Protein AF-A0A1Y3BJX5-F1 (afdb_monomer_lite)

Foldseek 3Di:
DVQLLVVLCVVPVQWDWDQDPVRDIDIDDDDDVGVVVSVCCSCPPGPVDDDDDDDDDDDDDDDDDDDDPDDDDDADPPRDDD

Secondary structure (DSSP, 8-state):
-HHHHHHHHHH-TT-EEEE-TTS-EEEE-SSHHHHHHHHHHIIIII--S----PPP-PPP----SS--SS------SSS---

Structure (mmCIF, N/CA/C/O backbone):
data_AF-A0A1Y3BJX5-F1
#
_entry.id   AF-A0A1Y3BJX5-F1
#
loop_
_atom_site.group_PDB
_atom_site.id
_atom_site.type_symbol
_atom_site.label_atom_id
_atom_site.label_alt_id
_atom_site.label_comp_id
_atom_site.label_asym_id
_atom_site.label_entity_id
_atom_site.label_seq_id
_atom_site.pdbx_PDB_ins_code
_atom_site.Cartn_x
_atom_site.Cartn_y
_atom_site.Cartn_z
_atom_site.occupancy
_atom_site.B_iso_or_equiv
_atom_site.auth_seq_id
_atom_site.auth_comp_id
_atom_site.auth_asym_id
_atom_site.auth_atom_id
_atom_site.pdbx_PDB_model_num
ATOM 1 N N . MET A 1 1 ? 12.611 -1.435 -9.993 1.00 80.31 1 MET A N 1
ATOM 2 C CA . MET A 1 1 ? 11.365 -1.375 -9.190 1.00 80.31 1 MET A CA 1
ATOM 3 C C . MET A 1 1 ? 11.303 -0.165 -8.252 1.00 80.31 1 MET A C 1
ATOM 5 O O . MET A 1 1 ? 10.476 0.701 -8.490 1.00 80.31 1 MET A O 1
ATOM 9 N N . LEU A 1 2 ? 12.175 -0.049 -7.237 1.00 88.12 2 LEU A N 1
ATOM 10 C CA . LEU A 1 2 ? 12.155 1.050 -6.245 1.00 88.12 2 LEU A CA 1
ATOM 11 C C . LEU A 1 2 ? 12.213 2.457 -6.860 1.00 88.12 2 LEU A C 1
ATOM 13 O O . LEU A 1 2 ? 11.480 3.352 -6.447 1.00 88.12 2 LEU A O 1
ATOM 17 N N . GLU A 1 3 ? 13.063 2.656 -7.868 1.00 89.81 3 GLU A N 1
ATOM 18 C CA . GLU A 1 3 ? 13.120 3.927 -8.593 1.00 89.81 3 GLU A CA 1
ATOM 19 C C . GLU A 1 3 ? 11.814 4.214 -9.350 1.00 89.81 3 GLU A C 1
ATOM 21 O O . GLU A 1 3 ? 11.338 5.347 -9.349 1.00 89.81 3 GLU A O 1
ATOM 26 N N . GLY A 1 4 ? 11.195 3.178 -9.923 1.00 91.69 4 GLY A N 1
ATOM 27 C CA . GLY A 1 4 ? 9.897 3.273 -10.588 1.00 91.69 4 GLY A CA 1
ATOM 28 C C . GLY A 1 4 ? 8.785 3.682 -9.626 1.00 91.69 4 GLY A C 1
ATOM 29 O O . GLY A 1 4 ? 8.050 4.615 -9.920 1.00 91.69 4 GLY A O 1
ATOM 30 N N . LEU A 1 5 ? 8.737 3.087 -8.428 1.00 92.62 5 LEU A N 1
ATOM 31 C CA . LEU A 1 5 ? 7.780 3.475 -7.385 1.00 92.62 5 LEU A CA 1
ATOM 32 C C . LEU A 1 5 ? 7.944 4.944 -6.979 1.00 92.62 5 LEU A C 1
ATOM 34 O O . LEU A 1 5 ? 6.955 5.660 -6.852 1.00 92.62 5 LEU A O 1
ATOM 38 N N . ARG A 1 6 ? 9.186 5.430 -6.846 1.00 92.06 6 ARG A N 1
ATOM 39 C CA . ARG A 1 6 ? 9.457 6.852 -6.568 1.00 92.06 6 ARG A CA 1
ATOM 40 C C . ARG A 1 6 ? 9.010 7.771 -7.707 1.00 92.06 6 ARG A C 1
ATOM 42 O O . ARG A 1 6 ? 8.586 8.889 -7.429 1.00 92.06 6 ARG A O 1
ATOM 49 N N . LYS A 1 7 ? 9.115 7.336 -8.968 1.00 92.94 7 LYS A N 1
ATOM 50 C CA . LYS A 1 7 ? 8.616 8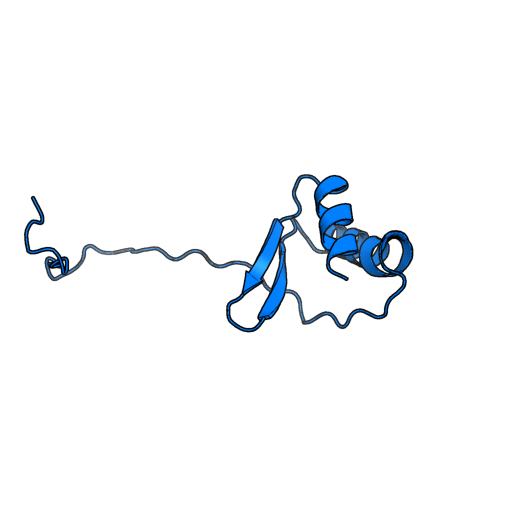.086 -10.135 1.00 92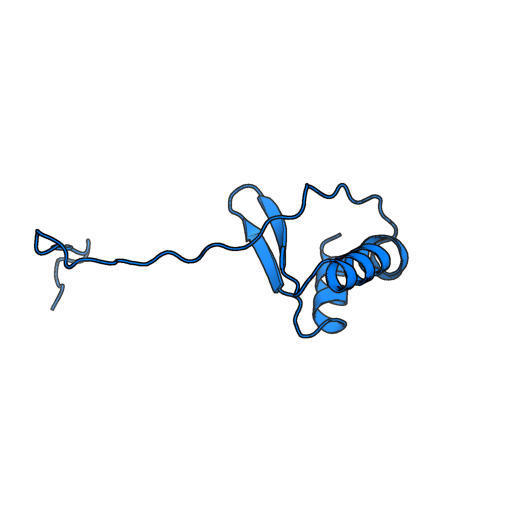.94 7 LYS A CA 1
ATOM 51 C C . LYS A 1 7 ? 7.086 8.103 -10.165 1.00 92.94 7 LYS A C 1
ATOM 53 O O . LYS A 1 7 ? 6.519 9.183 -10.265 1.00 92.94 7 LYS A O 1
ATOM 58 N N . CYS A 1 8 ? 6.425 6.964 -9.949 1.00 92.75 8 CYS A N 1
ATOM 59 C CA . CYS A 1 8 ? 4.966 6.895 -9.824 1.00 92.75 8 CYS A CA 1
ATOM 60 C C . CYS A 1 8 ? 4.447 7.819 -8.717 1.00 92.75 8 CYS A C 1
ATOM 62 O O . CYS A 1 8 ? 3.511 8.570 -8.950 1.00 92.75 8 CYS A O 1
ATOM 64 N N . ASN A 1 9 ? 5.097 7.838 -7.553 1.00 93.31 9 ASN A N 1
ATOM 65 C CA . ASN A 1 9 ? 4.695 8.686 -6.427 1.00 93.31 9 ASN A CA 1
ATOM 66 C C . ASN A 1 9 ? 4.832 10.199 -6.739 1.00 93.31 9 ASN A C 1
ATOM 68 O O . ASN A 1 9 ? 4.129 11.028 -6.176 1.00 93.31 9 ASN A O 1
ATOM 72 N N . LYS A 1 10 ? 5.697 10.578 -7.694 1.00 93.12 10 LYS A N 1
ATOM 73 C CA . LYS A 1 10 ? 5.776 11.957 -8.214 1.00 93.12 10 LYS A CA 1
ATOM 74 C C . LYS A 1 10 ? 4.706 12.265 -9.264 1.00 93.12 10 LYS A C 1
ATOM 76 O O . LYS A 1 10 ? 4.249 13.400 -9.330 1.00 93.12 10 LYS A O 1
ATOM 81 N N . SER A 1 11 ? 4.339 11.287 -10.091 1.00 93.94 11 SER A N 1
ATOM 82 C CA . SER A 1 11 ? 3.350 11.456 -11.166 1.00 93.94 11 SER A CA 1
ATOM 83 C C . SER A 1 11 ? 1.904 11.381 -10.668 1.00 93.94 11 SER A C 1
ATOM 85 O O . SER A 1 11 ? 1.017 11.994 -11.255 1.00 93.94 11 SER A O 1
ATOM 87 N N . TYR A 1 12 ? 1.666 10.646 -9.582 1.00 95.50 12 TYR A N 1
ATOM 88 C CA . TYR A 1 12 ? 0.347 10.316 -9.059 1.00 95.50 12 TYR A CA 1
ATOM 89 C C . TYR A 1 12 ? 0.190 10.862 -7.627 1.00 95.50 12 TYR A C 1
ATOM 91 O O . TYR A 1 12 ? 0.602 10.201 -6.678 1.00 95.50 12 TYR A O 1
ATOM 99 N N . PRO A 1 13 ? -0.429 12.047 -7.432 1.00 93.31 13 PRO A N 1
ATOM 100 C CA . PRO A 1 13 ? -0.439 12.739 -6.134 1.00 93.31 13 PRO A CA 1
ATOM 101 C C . PRO A 1 13 ? 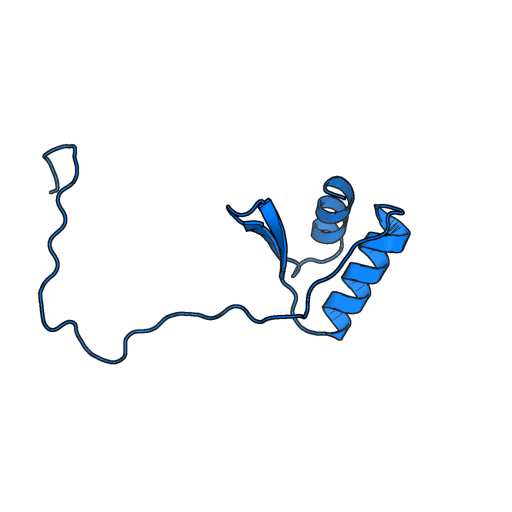-1.157 12.005 -4.996 1.00 93.31 13 PRO A C 1
ATOM 103 O O . PRO A 1 13 ? -0.871 12.247 -3.828 1.00 93.31 13 PRO A O 1
ATOM 106 N N . LEU A 1 14 ? -2.118 11.143 -5.332 1.00 94.25 14 LEU A N 1
ATOM 107 C CA . LEU A 1 14 ? -2.891 10.356 -4.367 1.00 94.25 14 LEU A CA 1
ATOM 108 C C . LEU A 1 14 ? -2.297 8.959 -4.143 1.00 94.25 14 LEU A C 1
ATOM 110 O O . LEU A 1 14 ? -2.883 8.157 -3.418 1.00 94.25 14 LEU A O 1
ATOM 114 N N . LEU A 1 15 ? -1.156 8.653 -4.768 1.00 95.44 15 LEU A N 1
ATOM 115 C CA . LEU A 1 15 ? -0.524 7.351 -4.655 1.00 95.44 15 LEU A CA 1
ATOM 116 C C . LEU A 1 15 ? 0.241 7.241 -3.338 1.00 95.44 15 LEU A C 1
ATOM 118 O O . LEU A 1 15 ? 1.225 7.939 -3.109 1.00 95.44 15 LEU A O 1
ATOM 122 N N . GLY A 1 16 ? -0.169 6.313 -2.481 1.00 93.50 16 GLY A N 1
ATOM 123 C CA . GLY A 1 16 ? 0.618 5.928 -1.314 1.00 93.50 16 GLY A CA 1
ATOM 124 C C . GLY A 1 16 ? 1.506 4.736 -1.648 1.00 93.50 16 GLY A C 1
ATOM 125 O O . GLY A 1 16 ? 1.028 3.758 -2.209 1.00 93.50 16 GLY A O 1
ATOM 126 N N . THR A 1 17 ? 2.783 4.763 -1.273 1.00 93.75 17 THR A N 1
ATOM 127 C CA . THR A 1 17 ? 3.649 3.573 -1.344 1.00 93.75 17 THR A C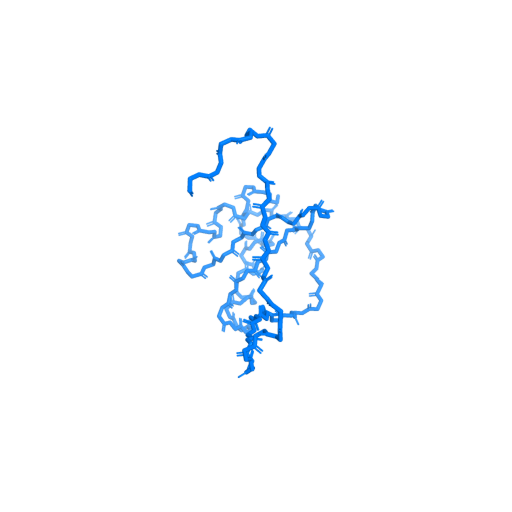A 1
ATOM 128 C C . THR A 1 17 ? 4.210 3.268 0.034 1.00 93.75 17 THR A C 1
ATOM 130 O O . THR A 1 17 ? 4.802 4.159 0.649 1.00 93.75 17 THR A O 1
ATOM 133 N N . ARG A 1 18 ? 4.049 2.034 0.511 1.00 92.00 18 ARG A N 1
ATOM 134 C CA . ARG A 1 18 ? 4.556 1.573 1.813 1.00 92.00 18 ARG A CA 1
ATOM 135 C C . ARG A 1 18 ? 5.336 0.274 1.652 1.00 92.00 18 ARG A C 1
ATOM 137 O O . ARG A 1 18 ? 5.138 -0.452 0.682 1.00 92.00 18 ARG A O 1
ATOM 144 N N . VAL A 1 19 ? 6.258 0.033 2.575 1.00 94.00 19 VAL A N 1
ATOM 145 C CA . VAL A 1 19 ? 6.984 -1.234 2.680 1.00 94.00 19 VAL A CA 1
ATOM 146 C C . VAL A 1 19 ? 6.573 -1.854 4.001 1.00 94.00 19 VAL A C 1
ATOM 148 O O . VAL A 1 19 ? 6.770 -1.226 5.040 1.00 94.00 19 VAL A O 1
ATOM 151 N N . GLU A 1 20 ? 5.970 -3.032 3.939 1.00 92.00 20 GLU A N 1
ATOM 152 C CA . GLU A 1 20 ? 5.590 -3.790 5.129 1.00 92.00 20 GLU A CA 1
ATOM 153 C C . GLU A 1 20 ? 6.804 -4.491 5.743 1.00 92.00 20 GLU A C 1
ATOM 155 O O . GLU A 1 20 ? 7.818 -4.714 5.076 1.00 92.00 20 GLU A O 1
ATOM 160 N N . GLU A 1 21 ? 6.695 -4.889 7.012 1.00 91.12 21 GLU A N 1
ATOM 161 C CA . GLU A 1 21 ? 7.751 -5.637 7.713 1.00 91.12 21 GLU A CA 1
ATOM 162 C C . GLU A 1 21 ? 8.065 -6.987 7.041 1.00 91.12 21 GLU A C 1
ATOM 164 O O . GLU A 1 21 ? 9.180 -7.494 7.157 1.00 91.12 21 GLU A O 1
ATOM 169 N N . SER A 1 22 ? 7.116 -7.535 6.271 1.00 90.94 22 SER A N 1
ATOM 170 C CA . SER A 1 22 ? 7.299 -8.721 5.421 1.00 90.94 22 SER A CA 1
ATOM 171 C C . SER A 1 22 ? 8.230 -8.485 4.222 1.00 90.94 22 SER A C 1
ATOM 173 O O . SER A 1 22 ? 8.668 -9.444 3.585 1.00 90.94 22 SER A O 1
ATOM 175 N N . GLY A 1 23 ? 8.536 -7.224 3.898 1.00 90.12 23 GLY A N 1
ATOM 176 C CA . GLY A 1 23 ? 9.278 -6.818 2.703 1.00 90.12 23 GLY A CA 1
ATOM 177 C C . GLY A 1 23 ? 8.398 -6.584 1.471 1.00 90.12 23 GLY A C 1
ATOM 178 O O . GLY A 1 23 ? 8.921 -6.318 0.387 1.00 90.12 23 GLY A O 1
ATOM 179 N N . GLU A 1 24 ? 7.073 -6.668 1.610 1.00 91.38 24 GLU A N 1
ATOM 180 C CA . GLU A 1 24 ? 6.135 -6.407 0.520 1.00 91.38 24 GLU A CA 1
ATOM 181 C C . GLU A 1 24 ? 5.981 -4.908 0.245 1.00 91.38 24 GLU A C 1
ATOM 183 O O . GLU A 1 24 ? 5.894 -4.079 1.152 1.00 91.38 24 GLU A O 1
ATOM 188 N N . HIS A 1 25 ? 5.927 -4.555 -1.040 1.00 92.50 25 HIS A N 1
ATOM 189 C CA . HIS A 1 25 ? 5.697 -3.186 -1.485 1.00 92.50 25 HIS A CA 1
ATOM 190 C C . HIS A 1 25 ? 4.213 -2.970 -1.766 1.00 92.50 25 HIS A C 1
ATOM 192 O O . HIS A 1 25 ? 3.697 -3.425 -2.787 1.00 92.50 25 HIS A O 1
ATOM 198 N N . ILE A 1 26 ? 3.546 -2.231 -0.885 1.00 93.88 26 ILE A N 1
ATOM 199 C CA . ILE A 1 26 ? 2.127 -1.909 -1.016 1.00 93.88 26 ILE A CA 1
ATOM 200 C C . ILE A 1 26 ? 1.961 -0.590 -1.764 1.00 93.88 26 ILE A C 1
ATOM 202 O O . ILE A 1 26 ? 2.610 0.413 -1.450 1.00 93.88 26 ILE A O 1
ATOM 206 N N . ILE A 1 27 ? 1.048 -0.594 -2.735 1.00 94.12 27 ILE A N 1
ATOM 207 C CA . ILE A 1 27 ? 0.598 0.588 -3.467 1.00 94.12 27 ILE A CA 1
ATOM 208 C C . ILE A 1 27 ? -0.860 0.858 -3.090 1.00 94.12 27 ILE A C 1
ATOM 210 O O . ILE A 1 27 ? -1.722 0.000 -3.250 1.00 94.12 27 ILE A O 1
ATOM 214 N N . LEU A 1 28 ? -1.125 2.063 -2.599 1.00 95.19 28 LEU A N 1
ATOM 215 C CA . LEU A 1 28 ? -2.436 2.558 -2.196 1.00 95.19 28 LEU A CA 1
ATOM 216 C C . LEU A 1 28 ? -2.928 3.540 -3.259 1.00 95.19 28 LEU A C 1
ATOM 218 O O . LEU A 1 28 ? -2.230 4.502 -3.583 1.00 95.19 28 LEU A O 1
ATOM 222 N N . GLY A 1 29 ? -4.126 3.307 -3.783 1.00 94.62 29 GLY A N 1
ATOM 223 C CA . GLY A 1 29 ? -4.769 4.150 -4.787 1.00 94.62 29 GLY A CA 1
ATOM 224 C C . GLY A 1 29 ? -6.270 4.254 -4.544 1.00 94.62 29 GLY A C 1
ATOM 225 O O . GLY A 1 29 ? -6.819 3.580 -3.677 1.00 94.62 29 GLY A O 1
ATOM 226 N N . THR A 1 30 ? -6.942 5.115 -5.303 1.00 92.62 30 THR A N 1
ATOM 227 C CA . THR A 1 30 ? -8.357 5.452 -5.076 1.00 92.62 30 THR A CA 1
ATOM 228 C C . THR A 1 30 ? -9.349 4.462 -5.685 1.00 92.62 30 THR A C 1
ATOM 230 O O . THR A 1 30 ? -10.521 4.486 -5.322 1.00 92.62 30 THR A O 1
ATOM 233 N N . GLY A 1 31 ? -8.911 3.606 -6.611 1.00 93.31 31 GLY A N 1
ATOM 234 C CA . GLY A 1 31 ? -9.774 2.632 -7.270 1.00 93.31 31 GLY A CA 1
ATOM 235 C C . GLY A 1 31 ? -9.065 1.845 -8.366 1.00 93.31 31 GLY A C 1
ATOM 236 O O . GLY A 1 31 ? -7.880 2.048 -8.633 1.00 93.31 31 GLY A O 1
ATOM 237 N N . GLU A 1 32 ? -9.817 0.962 -9.018 1.00 93.56 32 GLU A N 1
ATOM 238 C CA . GLU A 1 32 ? -9.296 -0.005 -9.992 1.00 93.56 32 GLU A CA 1
ATOM 239 C C . GLU A 1 32 ? -8.628 0.669 -11.190 1.00 93.56 32 GLU A C 1
ATOM 241 O O . GLU A 1 32 ? -7.459 0.417 -11.456 1.00 93.56 32 GLU A O 1
ATOM 246 N N . LEU A 1 33 ? -9.329 1.590 -11.862 1.00 94.81 33 LEU A N 1
ATOM 247 C CA . LEU A 1 33 ? -8.788 2.290 -13.033 1.00 94.81 33 LEU A CA 1
ATOM 248 C C . LEU A 1 33 ? -7.527 3.093 -12.689 1.00 94.81 33 LEU A C 1
ATOM 250 O O . LEU A 1 33 ? -6.586 3.156 -13.473 1.00 94.81 33 LEU A O 1
ATOM 254 N N . TYR A 1 34 ? -7.501 3.700 -11.502 1.00 95.56 34 TYR A N 1
ATOM 255 C CA . TYR A 1 34 ? -6.338 4.447 -11.038 1.00 95.56 34 TYR A CA 1
ATOM 256 C C . TYR A 1 34 ? -5.125 3.528 -10.867 1.00 95.56 34 TYR A C 1
ATOM 258 O O . TYR A 1 34 ? -4.036 3.842 -11.345 1.00 95.56 34 TYR A O 1
ATOM 266 N N . LEU A 1 35 ? -5.319 2.380 -10.214 1.00 94.25 35 LEU A N 1
ATOM 267 C CA . LEU A 1 35 ? -4.264 1.394 -10.006 1.00 94.25 35 LEU A CA 1
ATOM 268 C C . LEU A 1 35 ? -3.830 0.726 -11.314 1.00 94.25 35 LEU A C 1
ATOM 270 O O . LEU A 1 35 ? -2.640 0.474 -11.475 1.00 94.25 35 LEU A O 1
ATOM 274 N N . ASP A 1 36 ? -4.741 0.499 -12.260 1.00 94.19 36 ASP A N 1
ATOM 275 C CA . ASP A 1 36 ? -4.401 -0.050 -13.575 1.00 94.19 36 ASP A CA 1
ATOM 276 C C . ASP A 1 36 ? -3.448 0.879 -14.343 1.00 94.19 36 ASP A C 1
ATOM 278 O O . ASP A 1 36 ? -2.376 0.447 -14.775 1.00 94.19 36 ASP A O 1
ATOM 282 N N . CYS A 1 37 ? -3.756 2.181 -14.398 1.00 94.56 37 CYS A N 1
ATOM 283 C CA . CYS A 1 37 ? -2.872 3.188 -14.996 1.00 94.56 37 CYS A CA 1
ATOM 284 C C . CYS A 1 37 ? -1.503 3.241 -14.300 1.00 94.56 37 CYS A C 1
ATOM 286 O O . CYS A 1 37 ? -0.460 3.218 -14.956 1.00 94.56 37 CYS A O 1
ATOM 288 N N . VAL A 1 38 ? -1.486 3.247 -12.964 1.00 94.56 38 VAL A N 1
ATOM 289 C CA . VAL A 1 38 ? -0.233 3.270 -12.194 1.00 94.56 38 VAL A CA 1
ATOM 290 C C . VAL A 1 38 ? 0.610 2.025 -12.472 1.00 94.56 38 VAL A C 1
ATOM 292 O O . VAL A 1 38 ? 1.822 2.133 -12.662 1.00 94.56 38 VAL A O 1
ATOM 295 N N . MET A 1 39 ? -0.006 0.841 -12.509 1.00 93.19 39 MET A N 1
ATOM 296 C CA . MET A 1 39 ? 0.690 -0.420 -12.774 1.00 93.19 39 MET A CA 1
ATOM 297 C C . MET A 1 39 ? 1.194 -0.496 -14.213 1.00 93.19 39 MET A C 1
ATOM 299 O O . MET A 1 39 ? 2.286 -1.019 -14.454 1.00 93.19 39 MET A O 1
ATOM 303 N N . HIS A 1 40 ? 0.432 0.042 -15.165 1.00 92.81 40 HIS A N 1
ATOM 304 C CA . HIS A 1 40 ? 0.862 0.176 -16.549 1.00 92.81 40 HIS A CA 1
ATOM 305 C C . HIS A 1 40 ? 2.135 1.020 -16.653 1.00 92.81 40 HIS A C 1
ATOM 307 O O . HIS A 1 40 ? 3.129 0.560 -17.223 1.00 92.81 40 HIS A O 1
ATOM 313 N N . ASP A 1 41 ? 2.136 2.210 -16.054 1.00 93.56 41 ASP A N 1
ATOM 314 C CA . ASP A 1 41 ? 3.278 3.125 -16.091 1.00 93.56 41 ASP A CA 1
ATOM 315 C C . ASP A 1 41 ? 4.482 2.560 -15.339 1.00 93.56 41 ASP A C 1
ATOM 317 O O . ASP A 1 41 ? 5.623 2.653 -15.800 1.00 93.56 41 ASP A O 1
ATOM 321 N N . LEU A 1 42 ? 4.245 1.907 -14.201 1.00 92.81 42 LEU A N 1
ATOM 322 C CA . LEU A 1 42 ? 5.305 1.268 -13.437 1.00 92.81 42 LEU A CA 1
ATOM 323 C C . LEU A 1 42 ? 6.004 0.181 -14.269 1.00 92.81 42 LEU A C 1
ATOM 325 O O . LEU A 1 42 ? 7.236 0.171 -14.326 1.00 92.81 42 LEU A O 1
ATOM 329 N N . ARG A 1 43 ? 5.240 -0.689 -14.947 1.00 91.75 43 ARG A N 1
ATOM 330 C CA . ARG A 1 43 ? 5.779 -1.786 -15.773 1.00 91.75 43 ARG A CA 1
ATOM 331 C C . ARG A 1 43 ? 6.435 -1.287 -17.061 1.00 91.75 43 ARG A C 1
ATOM 333 O O . ARG A 1 43 ? 7.543 -1.713 -17.369 1.00 91.75 43 ARG A O 1
ATOM 340 N N . LYS A 1 44 ? 5.774 -0.394 -17.807 1.00 89.50 44 LYS A N 1
ATOM 341 C CA . LYS A 1 44 ? 6.190 -0.018 -19.172 1.00 89.50 44 LYS A CA 1
ATOM 342 C C . LYS A 1 44 ? 7.007 1.265 -19.263 1.00 89.50 44 LYS A C 1
ATOM 344 O O . LYS A 1 44 ? 7.855 1.357 -20.137 1.00 89.50 44 LYS A O 1
ATOM 349 N N . MET A 1 45 ? 6.744 2.254 -18.411 1.00 88.50 45 MET A N 1
ATOM 350 C CA . MET A 1 45 ? 7.339 3.590 -18.545 1.00 88.50 45 MET A CA 1
ATOM 351 C C . MET A 1 45 ? 8.543 3.792 -17.625 1.00 88.50 45 MET A C 1
ATOM 353 O O . MET A 1 45 ? 9.528 4.410 -18.020 1.00 88.50 45 MET A O 1
ATOM 357 N N . TYR A 1 46 ? 8.469 3.312 -16.380 1.00 88.81 46 TYR A N 1
ATOM 358 C CA . TYR A 1 46 ? 9.453 3.693 -15.363 1.00 88.81 46 TYR A CA 1
ATOM 359 C C . TYR A 1 46 ? 10.453 2.617 -14.977 1.00 88.81 46 TYR A C 1
ATOM 361 O O . TYR A 1 46 ? 11.489 2.965 -14.400 1.00 88.81 46 TYR A O 1
ATOM 369 N N . SER A 1 47 ? 10.142 1.339 -15.199 1.00 82.94 47 SER A N 1
ATOM 370 C CA . SER A 1 47 ? 11.012 0.267 -14.718 1.00 82.94 47 SER A CA 1
ATOM 371 C C . SER A 1 47 ? 11.307 -0.861 -15.698 1.00 82.94 47 SER A C 1
ATOM 373 O O . SER A 1 47 ? 12.246 -1.588 -15.405 1.00 82.94 47 SER A O 1
ATOM 375 N N . GLU A 1 48 ? 10.594 -0.969 -16.829 1.00 84.62 48 GLU A N 1
ATOM 376 C CA . GLU A 1 48 ? 10.819 -1.982 -17.883 1.00 84.62 48 GLU A CA 1
ATOM 377 C C . GLU A 1 48 ? 11.040 -3.407 -17.331 1.00 84.62 48 GLU A C 1
ATOM 379 O O . GLU A 1 48 ? 11.853 -4.179 -17.833 1.00 84.62 48 GLU A O 1
ATOM 384 N N . ILE A 1 49 ? 10.330 -3.754 -16.253 1.00 87.50 49 ILE A N 1
AT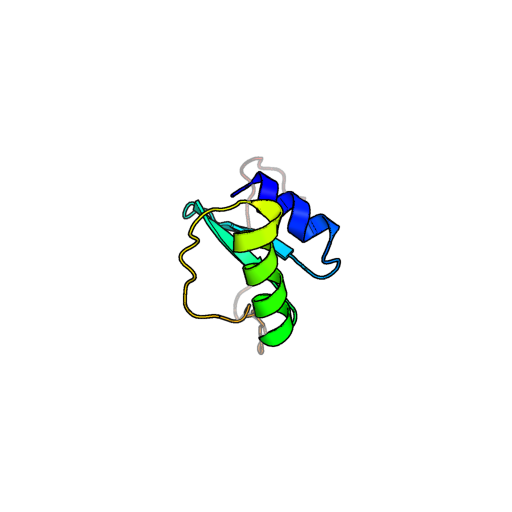OM 385 C CA . ILE A 1 49 ? 10.422 -5.054 -15.579 1.00 87.50 49 ILE A CA 1
ATOM 386 C C . ILE A 1 49 ? 9.042 -5.685 -15.438 1.00 87.50 49 ILE A C 1
ATOM 388 O O . ILE A 1 49 ? 8.031 -4.997 -15.265 1.00 87.50 49 ILE A O 1
ATOM 392 N N . ASP A 1 50 ? 9.025 -7.014 -15.416 1.00 86.94 50 ASP A N 1
ATOM 393 C CA . ASP A 1 50 ? 7.831 -7.779 -15.088 1.00 86.94 50 ASP A CA 1
ATOM 394 C C . ASP A 1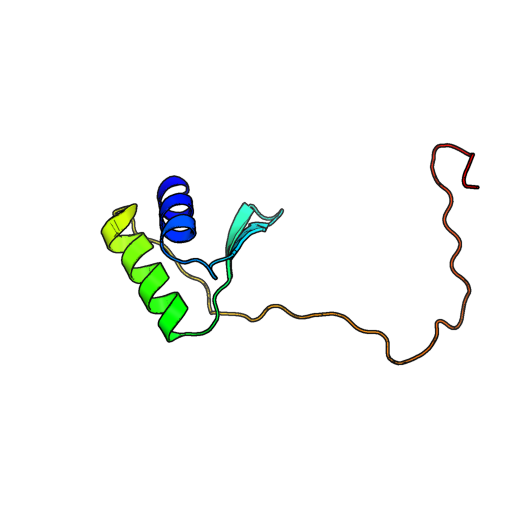 50 ? 7.543 -7.708 -13.586 1.00 86.94 50 ASP A C 1
ATOM 396 O O . ASP A 1 50 ? 8.356 -8.098 -12.744 1.00 86.94 50 ASP A O 1
ATOM 400 N N . ILE A 1 51 ? 6.355 -7.205 -13.246 1.00 89.38 51 ILE A N 1
ATOM 401 C CA . ILE A 1 51 ? 5.903 -7.028 -11.863 1.00 89.38 51 ILE A CA 1
ATOM 402 C C . ILE A 1 51 ? 4.716 -7.947 -11.610 1.00 89.38 51 ILE A C 1
ATOM 404 O O . ILE A 1 51 ? 3.639 -7.762 -12.190 1.00 89.38 51 ILE A O 1
ATOM 408 N N . LYS A 1 52 ? 4.916 -8.902 -10.698 1.00 90.62 52 LYS A N 1
ATOM 409 C CA . LYS A 1 52 ? 3.844 -9.735 -10.148 1.00 90.62 52 LYS A CA 1
ATOM 410 C C . LYS A 1 52 ? 2.993 -8.888 -9.212 1.00 90.62 52 LYS A C 1
ATOM 412 O O . LYS A 1 52 ? 3.524 -8.236 -8.319 1.00 90.62 52 LYS A O 1
ATOM 417 N N . VAL A 1 53 ? 1.688 -8.892 -9.445 1.00 90.94 53 VAL A N 1
ATOM 418 C CA . VAL A 1 53 ? 0.709 -8.137 -8.659 1.00 90.94 53 VAL A CA 1
ATOM 419 C C . VAL A 1 53 ? -0.198 -9.143 -7.965 1.00 90.94 53 VAL A C 1
ATOM 421 O O . VAL A 1 53 ? -0.621 -10.111 -8.594 1.00 90.94 53 VAL A O 1
ATOM 424 N N . ALA A 1 54 ? -0.417 -8.939 -6.668 1.00 92.75 54 ALA A N 1
ATOM 425 C CA . ALA A 1 54 ? -1.364 -9.711 -5.873 1.00 92.75 54 ALA A CA 1
ATOM 426 C C . ALA A 1 54 ? -2.799 -9.215 -6.105 1.00 92.75 54 ALA A C 1
ATOM 428 O O . ALA A 1 54 ? -3.000 -8.132 -6.660 1.00 92.75 54 ALA A O 1
ATOM 429 N N . ASP A 1 55 ? -3.785 -9.988 -5.657 1.00 93.38 55 ASP A N 1
ATOM 430 C CA . ASP A 1 55 ? -5.184 -9.574 -5.740 1.00 93.38 55 ASP A CA 1
ATOM 431 C C . ASP A 1 55 ? -5.407 -8.268 -4.951 1.00 93.38 55 ASP A C 1
ATOM 433 O O . ASP A 1 55 ? -4.882 -8.118 -3.841 1.00 93.38 55 ASP A O 1
ATOM 437 N N . PRO A 1 56 ? -6.144 -7.292 -5.515 1.00 92.44 56 PRO A N 1
ATOM 438 C CA . PRO A 1 56 ? -6.331 -5.996 -4.880 1.00 92.44 56 PRO A CA 1
ATOM 439 C C . PRO A 1 56 ? -7.137 -6.135 -3.586 1.00 92.44 56 PRO A C 1
ATOM 441 O O . PRO A 1 56 ? -8.187 -6.775 -3.547 1.00 92.44 56 PRO A O 1
ATOM 444 N N . VAL A 1 57 ? -6.658 -5.477 -2.531 1.00 93.38 57 VAL A N 1
ATOM 445 C CA . VAL A 1 57 ? -7.297 -5.434 -1.211 1.00 93.38 57 VAL A CA 1
ATOM 446 C C . VAL A 1 57 ? -7.484 -3.994 -0.748 1.00 93.38 57 VAL A C 1
ATOM 448 O O . VAL A 1 57 ? -6.838 -3.071 -1.247 1.00 93.38 57 VAL A O 1
ATOM 451 N N . VAL A 1 58 ? -8.376 -3.801 0.221 1.00 93.69 58 VAL A N 1
ATOM 452 C CA . VAL A 1 58 ? -8.664 -2.492 0.814 1.00 93.69 58 VAL A CA 1
ATOM 453 C C . VAL A 1 58 ? -8.003 -2.352 2.181 1.00 93.69 58 VAL A C 1
ATOM 455 O O . VAL A 1 58 ? -7.858 -3.322 2.922 1.00 93.69 58 VAL A O 1
ATOM 458 N N . SER A 1 59 ? -7.625 -1.125 2.532 1.00 91.75 59 SER A N 1
ATOM 459 C CA . SER A 1 59 ? -7.174 -0.803 3.884 1.00 91.75 59 SER A CA 1
ATOM 460 C C . SER A 1 59 ? -8.365 -0.758 4.840 1.00 91.75 59 SER A C 1
ATOM 462 O O . SER A 1 59 ? -9.306 0.008 4.615 1.00 91.75 59 SER A O 1
ATOM 464 N N . PHE A 1 60 ? -8.303 -1.530 5.920 1.00 94.38 60 PHE A N 1
ATOM 465 C CA . PHE A 1 60 ? -9.295 -1.491 6.989 1.00 94.38 60 PHE A CA 1
ATOM 466 C C . PHE A 1 60 ? -8.891 -0.491 8.073 1.00 94.38 60 PHE A C 1
ATOM 468 O O . PHE A 1 60 ? -7.707 -0.292 8.343 1.00 94.38 60 PHE A O 1
ATOM 475 N N . CYS A 1 61 ? -9.890 0.120 8.705 1.00 94.88 61 CYS A N 1
ATOM 476 C CA . CYS A 1 61 ? -9.713 0.930 9.904 1.00 94.88 61 CYS A CA 1
ATOM 477 C C . CYS A 1 61 ? -10.379 0.218 11.081 1.00 94.88 61 CYS A C 1
ATOM 479 O O . CYS A 1 61 ? -11.478 -0.320 10.942 1.00 94.88 61 CYS A O 1
ATOM 481 N N . GLU A 1 62 ? -9.730 0.246 12.238 1.00 95.25 62 GLU A N 1
ATOM 482 C CA . GLU A 1 62 ? -10.268 -0.319 13.473 1.00 95.25 62 GLU A CA 1
ATOM 483 C C . GLU A 1 62 ? -11.078 0.734 14.240 1.00 95.25 62 GLU A C 1
ATOM 485 O O . GLU A 1 62 ? -10.801 1.934 14.177 1.00 95.25 62 GLU A O 1
ATOM 490 N N . THR A 1 63 ? -12.105 0.295 14.965 1.00 95.88 63 THR A N 1
ATOM 491 C CA . THR A 1 63 ? -12.943 1.166 15.796 1.00 95.88 63 THR A CA 1
ATOM 492 C C . THR A 1 63 ? -13.442 0.418 17.030 1.00 95.88 63 THR A C 1
ATOM 494 O O . THR A 1 63 ? -13.466 -0.813 17.048 1.00 95.88 63 THR A O 1
ATOM 497 N N . VAL A 1 64 ? -13.845 1.160 18.061 1.00 95.06 64 VAL A N 1
ATOM 498 C CA . VAL A 1 64 ? -14.442 0.622 19.289 1.00 95.06 64 VAL A CA 1
ATOM 499 C C . VAL A 1 64 ? -15.879 1.118 19.408 1.00 95.06 64 VAL A C 1
ATOM 501 O O . VAL A 1 64 ? -16.141 2.309 19.260 1.00 95.06 64 VAL A O 1
ATOM 504 N N . VAL A 1 65 ? -16.817 0.202 19.654 1.00 96.50 65 VAL A N 1
ATOM 505 C CA . VAL A 1 65 ? -18.244 0.541 19.813 1.00 96.50 65 VAL A CA 1
ATOM 506 C C . VAL A 1 65 ? -18.582 0.823 21.277 1.00 96.50 65 VAL A C 1
ATOM 508 O O . VAL A 1 65 ? -19.349 1.734 21.574 1.00 96.50 65 VAL A O 1
ATOM 511 N N . GLU A 1 66 ? -17.985 0.068 22.198 1.00 94.88 66 GLU A N 1
ATOM 512 C CA . GLU A 1 66 ? -18.257 0.156 23.633 1.00 94.88 66 GLU A CA 1
ATOM 513 C C . GLU A 1 66 ? -17.025 0.602 24.424 1.00 94.88 66 GLU A C 1
ATOM 515 O O . GLU A 1 66 ? -15.879 0.419 24.007 1.00 94.88 66 GLU A O 1
ATOM 520 N N . THR A 1 67 ? -17.268 1.185 25.600 1.00 92.81 67 THR A N 1
ATOM 521 C CA . THR A 1 67 ? -16.210 1.569 26.540 1.00 92.81 67 THR A CA 1
ATOM 522 C C . THR A 1 67 ? -15.521 0.339 27.121 1.00 92.81 67 THR A C 1
ATOM 524 O O . THR A 1 67 ? -16.186 -0.643 27.455 1.00 92.81 67 THR A O 1
ATOM 527 N N . SER A 1 68 ? -14.203 0.406 27.321 1.00 92.81 68 SER A N 1
ATOM 528 C CA . SER A 1 68 ? -13.459 -0.697 27.931 1.00 92.81 68 SER A CA 1
ATOM 529 C C . SER A 1 68 ? -13.984 -1.010 29.338 1.00 92.81 68 SER A C 1
ATOM 531 O O . SER A 1 68 ? -14.191 -0.116 30.157 1.00 92.81 68 SER A O 1
ATOM 533 N N . GLN A 1 69 ? -14.171 -2.299 29.640 1.00 91.00 69 GLN A N 1
ATOM 534 C CA . GLN A 1 69 ? -14.645 -2.739 30.962 1.00 91.00 69 GLN A CA 1
ATOM 535 C C . GLN A 1 69 ? -13.605 -2.506 32.069 1.00 91.00 69 GLN A C 1
ATOM 537 O O . GLN A 1 69 ? -13.943 -2.424 33.248 1.00 91.00 69 GLN A O 1
ATOM 542 N N . ILE A 1 70 ? -12.330 -2.406 31.692 1.00 93.12 70 ILE A N 1
ATOM 543 C CA . ILE A 1 70 ? -11.193 -2.273 32.601 1.00 93.12 70 ILE A CA 1
ATOM 544 C C . ILE A 1 70 ? -10.414 -1.009 32.227 1.00 93.12 70 ILE A C 1
ATOM 546 O O . ILE A 1 70 ? -10.277 -0.670 31.047 1.00 93.12 70 ILE A O 1
ATOM 550 N N . LYS A 1 71 ? -9.897 -0.308 33.242 1.00 91.50 71 LYS A N 1
ATOM 551 C CA . LYS A 1 71 ? -8.937 0.785 33.056 1.00 91.50 71 LYS A CA 1
ATOM 552 C C . LYS A 1 71 ? -7.556 0.190 32.786 1.00 91.50 71 LYS A C 1
ATOM 554 O O . LYS A 1 71 ? -7.020 -0.516 33.636 1.00 91.50 71 LYS A O 1
ATOM 559 N N . CYS A 1 72 ? -7.001 0.464 31.611 1.00 89.94 72 CYS A N 1
ATOM 560 C CA . CYS A 1 72 ? -5.655 0.031 31.254 1.00 89.94 72 CYS A CA 1
ATOM 561 C C . CYS A 1 72 ? -4.606 0.887 31.980 1.00 89.94 72 CYS A C 1
ATOM 563 O O . CYS A 1 72 ? -4.750 2.107 32.058 1.00 89.94 72 CYS A O 1
ATOM 565 N N . PHE A 1 73 ? -3.542 0.249 32.468 1.00 88.38 73 PHE A N 1
ATOM 566 C CA . PHE A 1 73 ? -2.358 0.908 33.024 1.00 88.38 73 PHE A CA 1
ATOM 567 C C . PHE A 1 73 ? -1.143 0.509 32.184 1.00 88.38 73 PHE A C 1
ATOM 569 O O . PHE A 1 73 ? -1.039 -0.645 31.769 1.00 88.38 73 PHE A O 1
ATOM 576 N N . ALA A 1 74 ? -0.241 1.452 31.922 1.00 88.25 74 ALA A N 1
ATOM 577 C CA . ALA A 1 74 ? 1.004 1.204 31.203 1.00 88.25 74 ALA A CA 1
ATOM 578 C C . ALA A 1 74 ? 2.170 1.790 32.003 1.00 88.25 74 ALA A C 1
ATOM 580 O O . ALA A 1 74 ? 2.115 2.948 32.411 1.00 88.25 74 ALA A O 1
ATOM 581 N N . GLU A 1 75 ? 3.218 0.994 32.212 1.00 85.88 75 GLU A N 1
ATOM 582 C CA . GLU A 1 75 ? 4.472 1.437 32.821 1.00 85.88 75 GLU A CA 1
ATOM 583 C C . GLU A 1 75 ? 5.541 1.545 31.734 1.00 85.88 75 GLU A C 1
ATOM 585 O O . GLU A 1 75 ? 5.731 0.630 30.928 1.00 85.88 75 GLU A O 1
ATOM 590 N N . THR A 1 76 ? 6.252 2.666 31.695 1.00 85.25 76 THR A N 1
ATOM 591 C CA . THR A 1 76 ? 7.414 2.828 30.821 1.00 85.25 76 THR A CA 1
ATOM 592 C C . THR A 1 76 ? 8.663 2.275 31.514 1.00 85.25 76 THR A C 1
ATOM 594 O O . THR A 1 76 ? 8.797 2.313 32.736 1.00 85.25 76 THR A O 1
ATOM 597 N N . SER A 1 77 ? 9.634 1.774 30.741 1.00 83.25 77 SER A N 1
ATOM 598 C CA . SER A 1 77 ? 10.892 1.243 31.303 1.00 83.25 77 SER A CA 1
ATOM 599 C C . SER A 1 77 ? 11.701 2.295 32.073 1.00 83.25 77 SER A C 1
ATOM 601 O O . SER A 1 77 ? 12.501 1.959 32.946 1.00 83.25 77 SER A O 1
ATOM 603 N N . ASN A 1 78 ? 11.483 3.575 31.766 1.00 81.94 78 ASN A N 1
ATOM 604 C CA . ASN A 1 78 ? 11.980 4.685 32.558 1.00 81.94 78 ASN A CA 1
ATOM 605 C C . ASN A 1 78 ? 10.917 4.992 33.616 1.00 81.94 78 ASN A C 1
ATOM 607 O O . ASN A 1 78 ? 9.943 5.649 33.284 1.00 81.94 78 ASN A O 1
ATOM 611 N N . LYS A 1 79 ? 11.092 4.502 34.852 1.00 65.50 79 LYS A N 1
ATOM 612 C CA . LYS A 1 79 ? 10.134 4.495 35.990 1.00 65.50 79 LYS A CA 1
ATOM 613 C C . LYS A 1 79 ? 9.480 5.845 36.383 1.00 65.50 79 LYS A C 1
ATOM 615 O O . LYS A 1 79 ? 8.839 5.924 37.424 1.00 65.50 79 LYS A O 1
ATOM 620 N N . ASN A 1 80 ? 9.648 6.897 35.585 1.00 63.56 80 ASN A N 1
ATOM 621 C CA . ASN A 1 80 ? 8.863 8.123 35.594 1.00 63.56 80 ASN A CA 1
ATOM 622 C C . ASN A 1 80 ? 7.896 8.136 34.400 1.00 63.56 80 ASN A C 1
ATOM 624 O O . ASN A 1 80 ? 8.260 8.513 33.284 1.00 63.56 80 ASN A O 1
ATOM 628 N N . SER A 1 81 ? 6.642 7.805 34.670 1.00 56.09 81 SER A N 1
ATOM 629 C CA . SER A 1 81 ? 5.495 8.163 33.838 1.00 56.09 81 SER A CA 1
ATOM 630 C C . SER A 1 81 ? 4.633 9.111 34.673 1.00 56.09 81 SER A C 1
ATOM 632 O O . SER A 1 81 ? 3.967 8.657 35.600 1.00 56.09 81 SER A O 1
ATOM 634 N N . ASN A 1 82 ? 4.766 10.421 34.420 1.00 48.44 82 ASN A N 1
ATOM 635 C CA . ASN A 1 82 ? 3.929 11.464 35.035 1.00 48.44 82 ASN A CA 1
ATOM 636 C C . ASN A 1 82 ? 2.468 11.325 34.605 1.00 48.44 82 ASN A C 1
ATOM 638 O O . ASN A 1 82 ? 2.249 10.963 33.426 1.00 48.44 82 ASN A O 1
#

Organism: Euroglyphus maynei (NCBI:txid6958)

Sequence (82 aa):
MLEGLRKCNKSYPLLGTRVEESGEHIILGTGELYLDCVMHDLRKMYSEIDIKVADPVVSFCETVVETSQIKCFAETSNKNSN

pLDDT: mean 90.14, std 8.04, range [48.44, 96.5]

InterPro domains:
  IPR035647 EF-G domain III/V-like [SSF54980] (1-56)

Radius of gyration: 19.63 Å; chains: 1; bounding box: 31×22×55 Å